Protein AF-A0A0C2FJA9-F1 (afdb_monomer_lite)

InterPro domains:
  IPR008580 PPPDE peptidase domain [PF05903] (19-59)
  IPR008580 PPPDE peptidase domain [PS51858] (5-68)
  IPR008580 PPPDE peptidase domain [PTHR12378] (15-61)
  IPR042266 PPPDE peptidase domain superfamily [G3DSA:3.90.1720.30] (2-67)

Structure (mmCIF, N/CA/C/O backbone):
data_AF-A0A0C2FJA9-F1
#
_entry.id   AF-A0A0C2FJA9-F1
#
loop_
_atom_site.group_PDB
_atom_site.id
_atom_site.type_symbol
_atom_site.label_atom_id
_atom_site.label_alt_id
_atom_site.label_comp_id
_atom_site.label_asym_id
_atom_site.label_entity_id
_atom_site.label_seq_id
_atom_site.pdbx_PDB_ins_code
_atom_site.Cartn_x
_atom_site.Cartn_y
_atom_site.Cartn_z
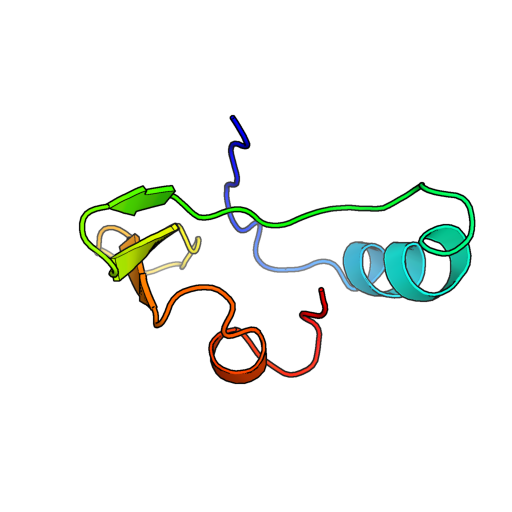_atom_site.occupancy
_atom_site.B_iso_or_equiv
_atom_site.auth_seq_id
_atom_site.auth_comp_id
_atom_site.auth_asym_id
_atom_site.auth_atom_id
_atom_site.pdbx_PDB_model_num
ATOM 1 N N . MET A 1 1 ? -11.082 -2.535 -8.082 1.00 28.03 1 MET A N 1
ATOM 2 C CA . MET A 1 1 ? -10.833 -3.887 -7.538 1.00 28.03 1 MET A CA 1
ATOM 3 C C . MET A 1 1 ? -9.385 -4.205 -7.818 1.00 28.03 1 MET A C 1
ATOM 5 O O . MET A 1 1 ? -9.046 -4.480 -8.959 1.00 28.03 1 MET A O 1
ATOM 9 N N . VAL A 1 2 ? -8.525 -4.042 -6.826 1.00 31.97 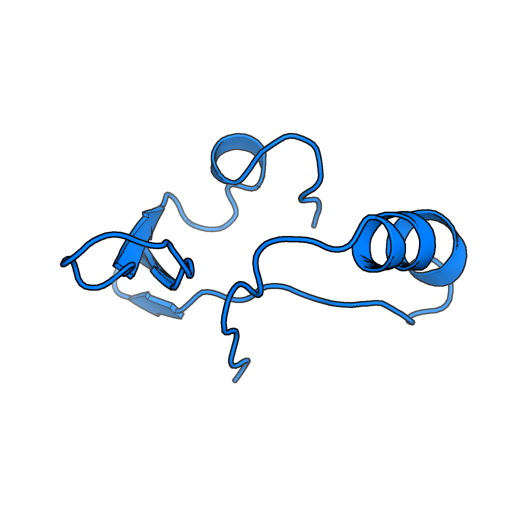2 VAL A N 1
ATOM 10 C CA . VAL A 1 2 ? -7.094 -4.288 -6.980 1.00 31.97 2 VAL A CA 1
ATOM 11 C C . VAL A 1 2 ? -6.667 -5.080 -5.740 1.00 31.97 2 VAL A C 1
ATOM 13 O O . VAL A 1 2 ? -7.163 -4.834 -4.642 1.00 31.97 2 VAL A O 1
ATOM 16 N N . LEU A 1 3 ? -5.893 -6.137 -5.969 1.00 27.02 3 LEU A N 1
ATOM 17 C CA . LEU A 1 3 ? -5.435 -7.120 -4.989 1.00 27.02 3 LEU A CA 1
ATOM 18 C C . LEU A 1 3 ? -3.924 -6.944 -4.854 1.00 27.02 3 LEU A C 1
ATOM 20 O O . LEU A 1 3 ? -3.243 -7.037 -5.876 1.00 27.02 3 LEU A O 1
ATOM 24 N N . VAL A 1 4 ? -3.388 -6.757 -3.640 1.00 47.41 4 VAL A N 1
ATOM 25 C CA . VAL A 1 4 ? -1.930 -6.746 -3.434 1.00 47.41 4 VAL A CA 1
ATOM 26 C C . VAL A 1 4 ? -1.502 -7.515 -2.191 1.00 47.41 4 VAL A C 1
ATOM 28 O O . VAL A 1 4 ? -1.856 -7.190 -1.063 1.00 47.41 4 VAL A O 1
ATOM 31 N N . ALA A 1 5 ? -0.647 -8.505 -2.439 1.00 36.41 5 ALA A N 1
ATOM 32 C CA . ALA A 1 5 ? 0.337 -9.001 -1.495 1.00 36.41 5 ALA A CA 1
ATOM 33 C C . ALA A 1 5 ? 1.600 -8.134 -1.631 1.00 36.41 5 ALA A C 1
ATOM 35 O O . ALA A 1 5 ? 2.198 -8.085 -2.705 1.00 36.41 5 ALA A O 1
ATOM 36 N N . LYS A 1 6 ? 2.026 -7.439 -0.570 1.00 44.62 6 LYS A N 1
ATOM 37 C CA . LYS A 1 6 ? 3.355 -6.804 -0.527 1.00 44.62 6 LYS A CA 1
ATOM 38 C C . LYS A 1 6 ? 4.397 -7.926 -0.513 1.00 44.62 6 LYS A C 1
ATOM 40 O O . LYS A 1 6 ? 4.673 -8.518 0.527 1.00 44.62 6 LYS A O 1
ATOM 45 N N . LEU A 1 7 ? 4.929 -8.262 -1.686 1.00 46.78 7 LEU A N 1
ATOM 46 C CA . LEU A 1 7 ? 6.122 -9.091 -1.810 1.00 46.78 7 LEU A CA 1
ATOM 47 C C . LEU A 1 7 ? 7.296 -8.236 -1.325 1.00 46.78 7 LEU A C 1
ATOM 49 O O . LEU A 1 7 ? 7.738 -7.324 -2.020 1.00 46.78 7 LEU A O 1
ATOM 53 N N . GLN A 1 8 ? 7.774 -8.473 -0.104 1.00 44.47 8 GLN A N 1
ATOM 54 C CA . GLN A 1 8 ? 9.034 -7.883 0.338 1.00 44.47 8 GLN A CA 1
ATOM 55 C C . GLN A 1 8 ? 10.154 -8.318 -0.622 1.00 44.47 8 GLN A C 1
ATOM 57 O O . GLN A 1 8 ? 10.504 -9.494 -0.672 1.00 44.47 8 GLN A O 1
ATOM 62 N N . GLY A 1 9 ? 10.748 -7.352 -1.329 1.00 51.06 9 GLY A N 1
ATOM 63 C CA . GLY A 1 9 ? 12.144 -7.440 -1.760 1.00 51.06 9 GLY A CA 1
ATOM 64 C C . GLY A 1 9 ? 12.427 -7.680 -3.243 1.00 51.06 9 GLY A C 1
ATOM 65 O O . GLY A 1 9 ? 13.068 -8.670 -3.582 1.00 51.06 9 GLY A O 1
ATOM 66 N N . SER A 1 10 ? 12.129 -6.721 -4.126 1.00 53.47 10 SER A N 1
ATOM 67 C CA . SER A 1 10 ? 12.923 -6.621 -5.360 1.00 53.47 10 SER A CA 1
ATOM 68 C C . SER A 1 10 ? 13.185 -5.173 -5.780 1.00 53.47 10 SER A C 1
ATOM 70 O O . SER A 1 10 ? 12.263 -4.394 -5.997 1.00 53.47 10 SER A O 1
ATOM 72 N N . LEU A 1 11 ? 14.466 -4.821 -5.943 1.00 54.81 11 LEU A N 1
ATOM 73 C CA . LEU A 1 11 ? 14.913 -3.572 -6.586 1.00 54.81 11 LEU A CA 1
ATOM 74 C C . LEU A 1 11 ? 14.353 -3.429 -8.018 1.00 54.81 11 LEU A C 1
ATOM 76 O O . LEU A 1 11 ? 14.232 -2.328 -8.547 1.00 54.81 11 LEU A O 1
ATOM 80 N N . PHE A 1 12 ? 13.973 -4.560 -8.621 1.00 53.28 12 PHE A N 1
ATOM 81 C CA . PHE A 1 12 ? 13.359 -4.675 -9.939 1.00 53.28 12 PHE A CA 1
ATOM 82 C C . PHE A 1 12 ? 11.970 -4.007 -10.019 1.00 53.28 12 PHE A C 1
ATOM 84 O O . PHE A 1 12 ? 11.555 -3.530 -11.067 1.00 53.28 12 PHE A O 1
ATOM 91 N N . GLN A 1 13 ? 11.233 -3.933 -8.915 1.00 60.25 13 GLN A N 1
ATOM 92 C CA . GLN A 1 13 ? 9.900 -3.329 -8.912 1.00 60.25 13 GLN A CA 1
ATOM 93 C C . GLN A 1 13 ? 9.955 -1.792 -8.971 1.00 60.25 13 GLN A C 1
ATOM 95 O O . GLN A 1 13 ? 9.083 -1.173 -9.578 1.00 60.25 13 GLN A O 1
ATOM 100 N N . TYR A 1 14 ? 11.006 -1.184 -8.411 1.00 65.88 14 TYR A N 1
ATOM 101 C CA . TYR A 1 14 ? 11.169 0.273 -8.353 1.00 65.88 14 TYR A CA 1
ATOM 102 C C . TYR A 1 14 ? 11.639 0.867 -9.684 1.00 65.88 14 TYR A C 1
ATOM 104 O O . TYR A 1 14 ? 11.005 1.788 -10.192 1.00 65.88 14 TYR A O 1
ATOM 112 N N . TRP A 1 15 ? 12.666 0.277 -10.314 1.00 73.44 15 TRP A N 1
ATOM 113 C CA . TRP A 1 15 ? 13.157 0.768 -11.610 1.00 73.44 15 TRP A CA 1
ATOM 114 C C . TRP A 1 15 ? 12.051 0.732 -12.676 1.00 73.44 15 TRP A C 1
ATOM 116 O O . TRP A 1 15 ? 11.886 1.694 -13.417 1.00 73.44 15 TRP A O 1
ATOM 126 N N . LEU A 1 16 ? 11.234 -0.325 -12.731 1.00 76.50 16 LEU A N 1
ATOM 127 C CA . LEU A 1 16 ? 10.189 -0.451 -13.752 1.00 76.50 16 LEU A CA 1
ATOM 128 C C . LEU A 1 16 ? 9.222 0.747 -13.745 1.00 76.50 16 LEU A C 1
ATOM 130 O O . LEU A 1 16 ? 8.924 1.316 -14.797 1.00 76.50 16 LEU A O 1
ATOM 134 N N . ASN A 1 17 ? 8.774 1.159 -12.559 1.00 80.50 17 ASN A N 1
ATOM 135 C CA . ASN A 1 17 ? 7.837 2.267 -12.411 1.00 80.50 17 ASN A CA 1
ATOM 136 C C . ASN A 1 17 ? 8.476 3.626 -12.721 1.00 80.50 17 ASN A C 1
ATOM 138 O O . ASN A 1 17 ? 7.774 4.528 -13.175 1.00 80.50 17 ASN A O 1
ATOM 142 N N . ASP A 1 18 ? 9.783 3.789 -12.528 1.00 80.88 18 ASP A N 1
ATOM 143 C CA . ASP A 1 18 ? 10.482 5.036 -12.854 1.00 80.88 18 ASP A CA 1
ATOM 144 C C . ASP A 1 18 ? 10.592 5.280 -14.362 1.00 80.88 18 ASP A C 1
ATOM 146 O O . ASP A 1 18 ? 10.480 6.422 -14.807 1.00 80.88 18 ASP A O 1
ATOM 150 N N . TYR A 1 19 ? 10.755 4.221 -15.160 1.00 81.50 19 TYR A N 1
ATOM 151 C CA . TYR A 1 19 ? 10.935 4.355 -16.611 1.00 81.50 19 TYR A CA 1
ATOM 152 C C . TYR A 1 19 ? 9.649 4.145 -17.424 1.00 81.50 19 TYR A C 1
ATOM 154 O O . TYR A 1 19 ? 9.531 4.717 -18.507 1.00 81.50 19 TYR A O 1
ATOM 162 N N . ALA A 1 20 ? 8.693 3.340 -16.945 1.00 83.75 20 ALA A N 1
ATOM 163 C CA . ALA A 1 20 ? 7.561 2.883 -17.759 1.00 83.75 20 ALA A CA 1
ATOM 164 C C . ALA A 1 20 ?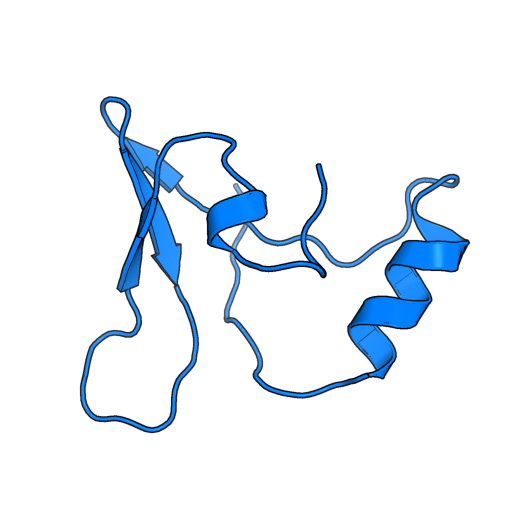 6.190 3.471 -17.362 1.00 83.75 20 ALA A C 1
ATOM 166 O O . ALA A 1 20 ? 5.243 3.395 -18.150 1.00 83.75 20 ALA A O 1
ATOM 167 N N . SER A 1 21 ? 6.072 4.117 -16.194 1.00 81.69 21 SER A N 1
ATOM 168 C CA . SER A 1 21 ? 4.789 4.672 -15.720 1.00 81.69 21 SER A CA 1
ATOM 169 C C . SER A 1 21 ? 4.215 5.734 -16.663 1.00 81.69 21 SER A C 1
ATOM 171 O O . SER A 1 21 ? 3.017 5.726 -16.936 1.00 81.69 21 SER A O 1
ATOM 173 N N . ASN A 1 22 ? 5.072 6.571 -17.259 1.00 82.00 22 ASN A N 1
ATOM 174 C CA . ASN A 1 22 ? 4.676 7.614 -18.216 1.00 82.00 22 ASN A CA 1
ATOM 175 C C . ASN A 1 22 ? 4.025 7.074 -19.504 1.00 82.00 22 ASN A C 1
ATOM 177 O O . ASN A 1 22 ? 3.363 7.830 -20.212 1.00 82.00 22 ASN A O 1
ATOM 181 N N . ILE A 1 23 ? 4.201 5.786 -19.818 1.00 85.50 23 ILE A N 1
ATOM 182 C CA . ILE A 1 23 ? 3.541 5.114 -20.951 1.00 85.50 23 ILE A CA 1
ATOM 183 C C . ILE A 1 23 ? 2.430 4.154 -20.497 1.00 85.50 23 ILE A C 1
ATOM 185 O O . ILE A 1 23 ? 1.962 3.330 -21.280 1.00 85.50 23 ILE A O 1
ATOM 189 N N . GLY A 1 24 ? 1.999 4.257 -19.236 1.00 79.38 24 GLY A N 1
ATOM 190 C CA . GLY A 1 24 ? 0.902 3.473 -18.671 1.00 79.38 24 GLY A CA 1
ATOM 191 C C . GLY A 1 24 ? 1.280 2.057 -18.233 1.00 79.38 24 GLY A C 1
ATOM 192 O O . GLY A 1 24 ? 0.389 1.230 -18.051 1.00 79.38 24 GLY A O 1
ATOM 193 N N . PHE A 1 25 ? 2.571 1.753 -18.065 1.00 80.75 25 PHE A N 1
ATOM 194 C CA . PHE A 1 25 ? 3.036 0.437 -17.626 1.00 80.75 25 PHE A CA 1
ATOM 195 C C . PHE A 1 25 ? 3.725 0.518 -16.261 1.00 80.75 25 PHE A C 1
ATOM 197 O O . PHE A 1 25 ? 4.620 1.331 -16.052 1.00 80.75 25 PHE A O 1
ATOM 204 N N . GLY A 1 26 ? 3.329 -0.341 -15.324 1.00 78.56 26 GLY A N 1
ATOM 205 C CA . GLY A 1 26 ? 3.890 -0.328 -13.978 1.00 78.56 26 GLY A CA 1
ATOM 206 C C . GLY A 1 26 ? 3.287 -1.382 -13.062 1.00 78.56 26 GLY A C 1
ATOM 207 O O . GLY A 1 26 ? 2.363 -2.112 -13.429 1.00 78.56 26 GLY A O 1
ATOM 208 N N . ILE A 1 27 ? 3.834 -1.453 -11.857 1.00 78.12 27 ILE A N 1
ATOM 209 C CA . ILE A 1 27 ? 3.366 -2.298 -10.766 1.00 78.12 27 ILE A CA 1
ATOM 210 C C . ILE A 1 27 ? 2.712 -1.396 -9.724 1.00 78.12 27 ILE A C 1
ATOM 212 O O . ILE A 1 27 ? 3.363 -0.519 -9.161 1.00 78.12 27 ILE A O 1
ATOM 216 N N . PHE A 1 28 ? 1.431 -1.623 -9.459 1.00 77.06 28 PHE A N 1
ATOM 217 C CA . PHE A 1 28 ? 0.621 -0.755 -8.608 1.00 77.06 28 PHE A CA 1
ATOM 218 C C . PHE A 1 28 ? 0.304 -1.425 -7.271 1.00 77.06 28 PHE A C 1
ATOM 220 O O . PHE A 1 28 ? 0.114 -2.643 -7.206 1.00 77.06 28 PHE A O 1
ATOM 227 N N . HIS A 1 29 ? 0.252 -0.619 -6.207 1.00 77.62 29 HIS A N 1
ATOM 228 C CA . HIS A 1 29 ? -0.283 -1.032 -4.911 1.00 77.62 29 HIS A CA 1
ATOM 229 C C . HIS A 1 29 ? -1.783 -0.701 -4.817 1.00 77.62 29 HIS A C 1
ATOM 231 O O . HIS A 1 29 ? -2.267 0.160 -5.548 1.00 77.62 29 HIS A O 1
ATOM 237 N N . SER A 1 30 ? -2.519 -1.353 -3.914 1.00 77.75 30 SER A N 1
ATOM 238 C CA . SER A 1 30 ? -3.904 -0.978 -3.631 1.00 77.75 30 SER A CA 1
ATOM 239 C C . SER A 1 30 ? -4.338 -1.282 -2.210 1.00 77.75 30 SER A C 1
ATOM 241 O O . SER A 1 30 ? -4.091 -2.389 -1.722 1.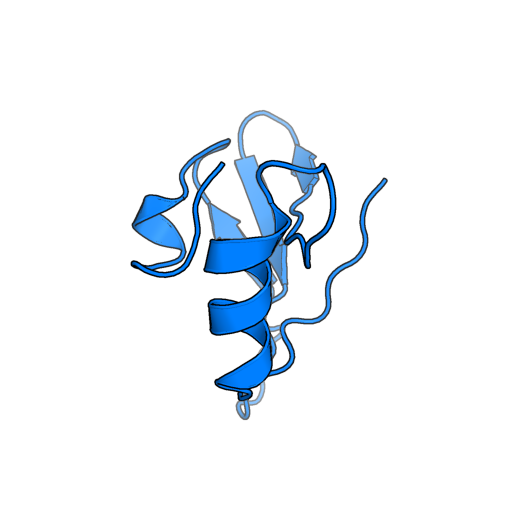00 77.75 30 SER A O 1
ATOM 243 N N . GLY A 1 31 ? -5.099 -0.352 -1.639 1.00 83.00 31 GLY A N 1
ATOM 244 C CA . GLY A 1 31 ? -5.911 -0.543 -0.445 1.00 83.00 31 GLY A CA 1
ATOM 245 C C . GLY A 1 31 ? -7.413 -0.561 -0.747 1.00 83.00 31 GLY A C 1
ATOM 246 O O . GLY A 1 31 ? -7.855 -0.362 -1.885 1.00 83.00 31 GLY A O 1
ATOM 247 N N . ILE A 1 32 ? -8.204 -0.833 0.287 1.00 90.56 32 ILE A N 1
ATOM 248 C CA . ILE A 1 32 ? -9.662 -0.704 0.293 1.00 90.56 32 ILE A CA 1
ATOM 249 C C . ILE A 1 32 ? -10.012 0.450 1.221 1.00 90.56 32 ILE A C 1
ATOM 251 O O . ILE A 1 32 ? -9.732 0.382 2.413 1.00 90.56 32 ILE A O 1
ATOM 255 N N . GLU A 1 33 ? -10.675 1.472 0.693 1.00 92.75 33 GLU A N 1
ATOM 256 C CA . GLU A 1 33 ? -11.223 2.548 1.512 1.00 92.75 33 GLU A CA 1
ATOM 257 C C . GLU A 1 33 ? -12.632 2.188 2.002 1.00 92.75 33 GLU A C 1
ATOM 259 O O . GLU A 1 33 ? -13.523 1.867 1.208 1.00 92.75 33 GLU A O 1
ATOM 264 N N . VAL A 1 34 ? -12.844 2.248 3.316 1.00 93.31 34 VAL A N 1
ATOM 265 C CA . VAL A 1 34 ? -14.145 2.040 3.957 1.00 93.31 34 VAL A CA 1
ATOM 266 C C . VAL A 1 34 ? -14.346 3.133 5.001 1.00 93.31 34 VAL A C 1
ATOM 268 O O . VAL A 1 34 ? -13.551 3.273 5.921 1.00 93.31 34 VAL A O 1
ATOM 271 N N . TYR A 1 35 ? -15.422 3.912 4.866 1.00 94.94 35 TYR A N 1
ATOM 272 C CA . TYR A 1 35 ? -15.764 5.000 5.795 1.00 94.94 35 TYR A CA 1
ATOM 273 C C . TYR A 1 35 ? -14.620 6.004 6.061 1.00 94.94 35 TYR A C 1
ATOM 275 O O . TYR A 1 35 ? -14.485 6.500 7.176 1.00 94.94 35 TYR A O 1
ATOM 283 N N . GLY A 1 36 ? -13.817 6.327 5.042 1.00 92.88 36 GLY A N 1
ATOM 284 C CA . GLY A 1 36 ? -12.711 7.286 5.157 1.00 92.88 36 GLY A CA 1
ATOM 285 C C . GLY A 1 36 ? -11.438 6.725 5.797 1.00 92.88 36 GLY A C 1
ATOM 286 O O . GLY A 1 36 ? -10.551 7.502 6.133 1.00 92.88 36 GLY A O 1
ATOM 287 N N . VAL A 1 37 ? -11.344 5.402 5.961 1.00 92.12 37 VAL A N 1
ATOM 288 C CA . VAL A 1 37 ? -10.125 4.697 6.382 1.00 92.12 37 VAL A CA 1
ATOM 289 C C . VAL A 1 37 ? -9.677 3.785 5.249 1.00 92.12 37 VAL A C 1
ATOM 291 O O . VAL A 1 37 ? -10.479 3.001 4.734 1.00 92.12 37 VAL A O 1
ATOM 294 N N . GLU A 1 38 ? -8.411 3.879 4.854 1.00 91.81 38 GLU A N 1
ATOM 295 C CA . GLU A 1 38 ? -7.817 2.969 3.879 1.00 91.81 38 GLU A CA 1
ATOM 296 C C . GLU A 1 38 ? -7.193 1.764 4.590 1.00 91.81 38 GLU A C 1
ATOM 298 O O . GLU A 1 38 ? -6.417 1.912 5.527 1.00 91.81 38 GLU A O 1
ATOM 303 N N . TYR A 1 39 ? -7.524 0.559 4.133 1.00 89.75 39 TYR A N 1
ATOM 304 C CA . TYR A 1 39 ? -6.973 -0.696 4.631 1.00 89.75 39 TYR A CA 1
ATOM 305 C C . TYR A 1 39 ? -6.096 -1.348 3.570 1.00 89.75 39 TYR A C 1
ATOM 307 O O . TYR A 1 39 ? -6.546 -1.582 2.444 1.00 89.75 39 TYR A O 1
ATOM 315 N N . ALA A 1 40 ? -4.878 -1.729 3.939 1.00 87.12 40 ALA A N 1
ATOM 316 C CA . ALA A 1 40 ? -3.939 -2.398 3.046 1.00 87.12 40 ALA A CA 1
ATOM 317 C C . ALA A 1 40 ? -3.244 -3.581 3.732 1.00 87.12 40 ALA A C 1
ATOM 319 O O . ALA A 1 40 ? -3.231 -3.709 4.957 1.00 87.12 40 ALA A O 1
ATOM 320 N N . TYR A 1 41 ? -2.676 -4.481 2.924 1.00 86.56 41 TYR A N 1
ATOM 321 C CA . TYR A 1 41 ? -1.900 -5.621 3.407 1.00 86.56 41 TYR A CA 1
ATOM 322 C C . TYR A 1 41 ? -0.425 -5.488 3.031 1.00 86.56 41 TYR A C 1
ATOM 324 O O . TYR A 1 41 ? -0.050 -5.340 1.862 1.00 86.56 41 TYR A O 1
ATOM 332 N N . GLY A 1 42 ? 0.426 -5.605 4.044 1.00 82.56 42 GLY A N 1
ATOM 333 C CA . GLY A 1 42 ? 1.868 -5.633 3.934 1.00 82.56 42 GLY A CA 1
ATOM 334 C C . GLY A 1 42 ? 2.442 -6.964 4.407 1.00 82.56 42 GLY A C 1
ATOM 335 O O . GLY A 1 42 ? 2.462 -7.211 5.601 1.00 82.56 42 GLY A O 1
ATOM 336 N N . GLY A 1 43 ? 2.963 -7.801 3.507 1.00 80.94 43 GLY A N 1
ATOM 337 C CA . GLY A 1 43 ? 3.772 -8.966 3.849 1.00 80.94 43 GLY A CA 1
ATOM 338 C C . GLY A 1 43 ? 4.942 -8.603 4.766 1.00 80.94 43 GLY A C 1
ATOM 339 O O . GLY A 1 43 ? 5.676 -7.642 4.517 1.00 80.94 43 GLY A O 1
ATOM 340 N N . HIS A 1 44 ? 5.081 -9.379 5.838 1.00 81.25 44 HIS A N 1
ATOM 341 C CA . HIS A 1 44 ? 6.117 -9.249 6.857 1.00 81.25 44 HIS A CA 1
ATOM 342 C C . HIS A 1 44 ? 6.419 -10.634 7.472 1.00 81.25 44 HIS A C 1
ATOM 344 O O . HIS A 1 44 ? 5.583 -11.535 7.394 1.00 81.25 44 HIS A O 1
ATOM 350 N N . PRO A 1 45 ? 7.583 -10.836 8.118 1.00 83.00 45 PRO A N 1
ATOM 351 C CA . PRO A 1 45 ? 8.009 -12.151 8.615 1.00 83.00 45 PRO A CA 1
ATOM 352 C C . PRO A 1 45 ? 7.517 -12.496 10.035 1.00 83.00 45 PRO A C 1
ATOM 354 O O . PRO A 1 45 ? 8.018 -13.433 10.651 1.00 83.00 45 PRO A O 1
ATOM 357 N N . TYR A 1 46 ? 6.585 -11.727 10.596 1.00 88.75 46 TYR A N 1
ATOM 358 C CA . TYR A 1 46 ? 6.167 -11.843 12.002 1.00 88.75 46 TYR A CA 1
ATOM 359 C C . TYR A 1 46 ? 4.788 -12.510 12.125 1.00 88.75 46 TYR A C 1
ATOM 361 O O . TYR A 1 46 ? 4.046 -12.599 11.155 1.00 88.75 46 TYR A O 1
ATOM 369 N N . ALA A 1 47 ? 4.411 -12.949 13.327 1.00 91.12 47 ALA A N 1
ATOM 370 C CA . ALA A 1 47 ? 3.120 -13.597 13.586 1.00 91.12 47 ALA A CA 1
ATOM 371 C C . ALA A 1 47 ? 1.987 -12.583 13.865 1.00 91.12 47 ALA A C 1
ATOM 373 O O . ALA A 1 47 ? 1.357 -12.615 14.919 1.00 91.12 47 ALA A O 1
ATOM 374 N N . PHE A 1 48 ? 1.746 -11.662 12.932 1.00 89.31 48 PHE A N 1
ATOM 375 C CA . PHE A 1 48 ? 0.568 -10.783 12.913 1.00 89.31 48 PHE A CA 1
ATOM 376 C C . PHE A 1 48 ? -0.036 -10.754 11.501 1.00 89.31 48 PHE A C 1
ATOM 378 O O . PHE A 1 48 ? 0.488 -11.391 10.593 1.00 89.31 48 PHE A O 1
ATOM 385 N N . SER A 1 49 ? -1.186 -10.102 11.324 1.00 89.69 49 SER A N 1
ATOM 386 C CA . SER A 1 49 ? -1.972 -10.207 10.086 1.00 89.69 49 SER A CA 1
ATOM 387 C C . SER A 1 49 ? -1.378 -9.476 8.883 1.00 89.69 49 SER A C 1
ATOM 389 O O . SER A 1 49 ? -1.851 -9.701 7.777 1.00 89.69 49 SER A O 1
ATOM 391 N N . GLY A 1 50 ? -0.426 -8.562 9.080 1.00 88.19 50 GLY A N 1
ATOM 392 C CA . GLY A 1 50 ? 0.074 -7.651 8.047 1.00 88.19 50 GLY A CA 1
ATOM 393 C C . GLY A 1 50 ? -0.934 -6.617 7.547 1.00 88.19 50 GLY A C 1
ATOM 394 O O . GLY A 1 50 ? -0.605 -5.862 6.637 1.00 88.19 50 GLY A O 1
ATOM 395 N N . VAL A 1 51 ? -2.146 -6.573 8.105 1.00 90.12 51 VAL A N 1
ATOM 396 C CA . VAL A 1 51 ? -3.156 -5.562 7.766 1.00 90.12 51 VAL A CA 1
ATOM 397 C C . VAL A 1 51 ? -2.864 -4.284 8.544 1.00 90.12 51 VAL A C 1
ATOM 399 O O . VAL A 1 51 ? -2.609 -4.351 9.747 1.00 90.12 51 VAL A O 1
ATOM 402 N N . PHE A 1 52 ? -2.910 -3.143 7.863 1.00 87.50 52 PHE A N 1
ATOM 403 C CA . PHE A 1 52 ? -2.712 -1.825 8.460 1.00 87.50 52 PHE A CA 1
ATOM 404 C C . PHE A 1 52 ? -3.725 -0.805 7.922 1.00 87.50 52 PHE A C 1
ATOM 406 O O . PHE A 1 52 ? -4.342 -1.026 6.876 1.00 87.50 52 PHE A O 1
ATOM 413 N N . GLU A 1 53 ? -3.905 0.271 8.687 1.00 92.31 53 GLU A N 1
ATOM 414 C CA . GLU A 1 53 ? -4.807 1.392 8.410 1.00 92.31 53 GLU A CA 1
ATOM 415 C C . GLU A 1 53 ? -3.988 2.611 7.995 1.00 92.31 53 GLU A C 1
ATOM 417 O O . GLU A 1 53 ? -2.988 2.904 8.648 1.00 92.31 53 GLU A O 1
ATOM 422 N N . ASN A 1 54 ? -4.441 3.312 6.958 1.00 86.94 54 ASN A N 1
ATOM 423 C CA . ASN A 1 54 ? -3.836 4.530 6.433 1.00 86.94 54 ASN A CA 1
ATOM 424 C C . ASN A 1 54 ? -4.890 5.621 6.221 1.00 86.94 54 ASN A C 1
ATOM 426 O O . ASN A 1 54 ? -6.090 5.350 6.053 1.00 86.94 54 ASN A O 1
ATOM 430 N N . SER A 1 55 ? -4.412 6.863 6.152 1.00 90.31 55 SER A N 1
ATOM 431 C CA . SER A 1 55 ? -5.213 7.949 5.584 1.00 90.31 55 SER A CA 1
ATOM 432 C C . SER A 1 55 ? -5.429 7.704 4.082 1.00 90.31 55 SER A C 1
ATOM 434 O O . SER A 1 55 ? -4.479 7.333 3.386 1.00 90.31 55 SER A O 1
ATOM 436 N N . PRO A 1 56 ? -6.651 7.897 3.548 1.00 89.38 56 PRO A N 1
ATOM 437 C CA . PRO A 1 56 ? -6.903 7.709 2.125 1.00 89.38 56 PRO A CA 1
ATOM 438 C C . PRO A 1 56 ? -5.993 8.587 1.271 1.00 89.38 56 PRO A C 1
ATOM 440 O O . PRO A 1 56 ? -5.867 9.785 1.527 1.00 89.38 56 PRO A O 1
ATOM 443 N N . GLN A 1 57 ? -5.416 7.998 0.223 1.00 83.06 57 GLN A N 1
ATOM 444 C CA . GLN A 1 57 ? -4.538 8.705 -0.717 1.00 83.06 57 GLN A CA 1
ATOM 445 C C . GLN A 1 57 ? -3.290 9.329 -0.057 1.00 83.06 57 GLN A C 1
ATOM 447 O O . GLN A 1 57 ? -2.779 10.342 -0.535 1.00 83.06 57 GLN A O 1
ATOM 452 N N . ASP A 1 58 ? -2.763 8.710 1.002 1.00 83.75 58 ASP A N 1
ATOM 453 C CA . ASP A 1 58 ? -1.488 9.096 1.612 1.00 83.75 58 ASP A CA 1
ATOM 454 C C . ASP A 1 58 ? -0.361 8.134 1.194 1.00 83.75 58 ASP A C 1
ATOM 456 O O . ASP A 1 58 ? -0.225 7.018 1.701 1.00 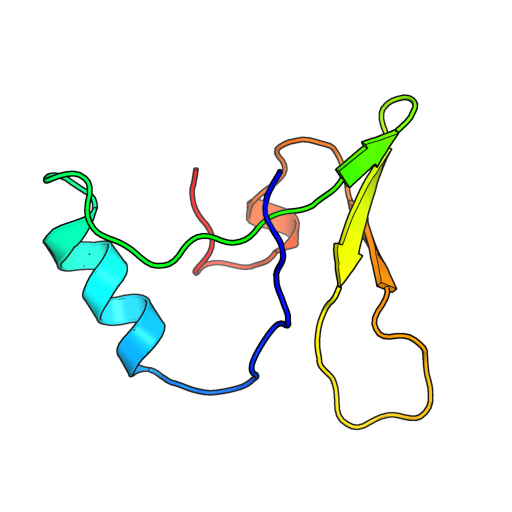83.75 58 ASP A O 1
ATOM 460 N N . ALA A 1 59 ? 0.448 8.564 0.221 1.00 77.88 59 ALA A N 1
ATOM 461 C CA . ALA A 1 59 ? 1.603 7.799 -0.251 1.00 77.88 59 ALA A CA 1
ATOM 462 C C . ALA A 1 59 ? 2.841 7.986 0.637 1.00 77.88 59 ALA A C 1
ATOM 464 O O . ALA A 1 59 ? 3.723 7.126 0.630 1.00 77.88 59 ALA A O 1
ATOM 465 N N . GLU A 1 60 ? 2.918 9.076 1.403 1.00 77.31 60 GLU A N 1
ATOM 466 C CA . GLU A 1 60 ? 4.076 9.376 2.249 1.00 77.31 60 GLU A CA 1
ATOM 467 C C . GLU A 1 60 ? 4.157 8.372 3.404 1.00 77.31 60 GLU A C 1
ATOM 469 O O . GLU A 1 60 ? 5.240 7.878 3.730 1.00 77.31 60 GLU A O 1
ATOM 474 N N . GLU A 1 61 ? 3.003 7.963 3.933 1.00 75.62 61 GLU A N 1
ATOM 475 C CA . GLU A 1 61 ? 2.880 6.932 4.968 1.00 75.62 61 GLU A CA 1
ATOM 476 C C . GLU A 1 61 ? 3.340 5.534 4.489 1.00 75.62 61 GLU A C 1
ATOM 478 O O . GLU A 1 61 ? 3.765 4.694 5.287 1.00 75.62 61 GLU A O 1
ATOM 483 N N . LEU A 1 62 ? 3.336 5.279 3.174 1.00 74.88 62 LEU A N 1
ATOM 484 C CA . LEU A 1 62 ? 3.777 4.010 2.575 1.00 74.88 62 LEU A CA 1
ATOM 485 C C . LEU A 1 62 ? 5.299 3.946 2.339 1.00 74.88 62 LEU A C 1
ATOM 487 O O . LEU A 1 62 ? 5.858 2.846 2.204 1.00 74.88 62 LEU A O 1
ATOM 491 N N . GLY A 1 63 ? 5.966 5.103 2.327 1.00 74.38 63 GLY A N 1
ATOM 492 C CA . GLY A 1 63 ? 7.409 5.277 2.155 1.00 74.38 63 GLY A CA 1
ATOM 493 C C . GLY A 1 63 ? 7.814 5.865 0.799 1.00 74.38 63 GLY A C 1
ATOM 494 O O . GLY A 1 63 ? 7.048 5.882 -0.157 1.00 74.38 63 GLY A O 1
ATOM 495 N N . GLU A 1 64 ? 9.077 6.282 0.689 1.00 71.25 64 GLU A N 1
ATOM 496 C CA . GLU A 1 64 ? 9.607 7.115 -0.413 1.00 71.25 64 GLU A CA 1
ATOM 497 C C . GLU A 1 64 ? 9.488 6.522 -1.830 1.00 71.25 64 GLU A C 1
ATOM 499 O O . GLU A 1 64 ? 9.651 7.229 -2.821 1.00 71.25 64 GLU A O 1
ATOM 504 N N . ASN A 1 65 ? 9.220 5.221 -1.947 1.00 68.94 65 ASN A N 1
ATOM 505 C CA . ASN A 1 65 ? 9.092 4.542 -3.236 1.00 68.94 65 ASN A CA 1
ATOM 506 C C . ASN A 1 65 ? 7.641 4.450 -3.739 1.00 68.94 65 ASN A C 1
ATOM 508 O O . ASN A 1 65 ? 7.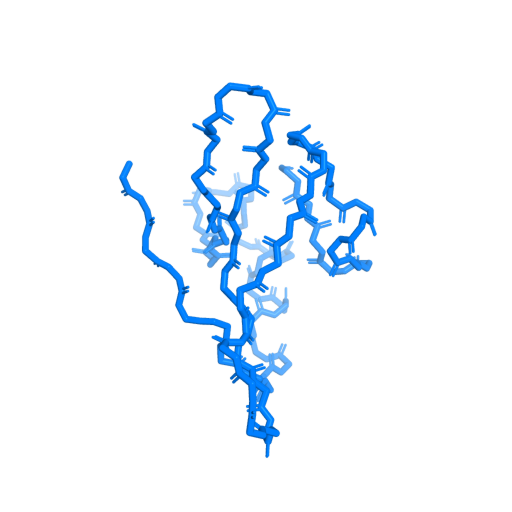397 3.881 -4.807 1.00 68.94 65 ASN A O 1
ATOM 512 N N . PHE A 1 66 ? 6.679 4.963 -2.972 1.00 71.00 66 PHE A N 1
ATOM 513 C CA . PHE A 1 66 ? 5.269 4.993 -3.339 1.00 71.00 66 PHE A CA 1
ATOM 514 C C . PHE A 1 66 ? 4.897 6.384 -3.852 1.00 71.00 66 PHE A C 1
ATOM 516 O O . PHE A 1 66 ? 5.274 7.403 -3.284 1.00 71.00 66 PHE A O 1
ATOM 523 N N . LYS A 1 67 ? 4.179 6.408 -4.974 1.00 71.50 67 LYS A N 1
ATOM 524 C CA . LYS A 1 67 ? 3.707 7.614 -5.658 1.00 71.50 67 LYS A CA 1
ATOM 525 C C . LYS A 1 67 ? 2.364 7.315 -6.322 1.00 71.50 67 LYS A C 1
ATOM 527 O O . LYS A 1 67 ? 2.151 6.173 -6.739 1.00 71.50 67 LYS A O 1
ATOM 532 N N . PHE A 1 68 ? 1.493 8.321 -6.383 1.00 68.00 68 PHE A N 1
ATOM 533 C CA . PHE A 1 68 ? 0.230 8.270 -7.128 1.00 68.00 68 PHE A CA 1
ATOM 534 C C . PHE A 1 68 ? 0.442 8.556 -8.613 1.00 68.00 68 PHE A C 1
ATOM 536 O O . PHE A 1 68 ? 1.340 9.369 -8.936 1.00 68.00 68 PHE A O 1
#

Organism: NCBI:txid51022

pLDDT: mean 75.36, std 16.93, range [27.02, 94.94]

Sequence (68 aa):
MVLVAKLQGSLFQYWLNDYASNIGFGIFHSGIEVYGVEYAYGGHPYAFSGVFENSPQDAEELGENFKF

Foldseek 3Di:
DDDDEAPPDDPVQLVCCVPCVVVPDHDDADFDDDPQKTWHAYDDDDPDRRIDIDGPPDQVVVHDSGDD

Radius of gyration: 12.83 Å; chains: 1; bounding box: 31×23×34 Å

Secondary structure (DSSP, 8-state):
----------HHHHHHHHHHGGGT-------EEETTEEEEE---SSSS--EEEE-TT-STTT-TT---